Protein AF-A0A8J4ARI1-F1 (afdb_monomer_lite)

Sequence (99 aa):
MRRLDPLQLTILASEPGETADEYFITFRLKRRIKDPEVKGSAPEVDELTERSRFIRTKGRWMYLDSRFIEEEEQRTQKAESGAVPTLEAPAKKGFFNLF

Radius of gyration: 26.67 Å; chains: 1; bounding box: 86×48×48 Å

Secondary structure (DSSP, 8-state):
--EEEEEEEEEEEEEE-SSTTEEEEEEEEEEEEE-SSSTTPPPEEEEEEEEEEEEEETTEEEEEEEEEE--TTSSSTTS--------PPPP--------

InterPro domains:
  IPR048469 YchJ-like, middle NTF2-like domain [PF17775] (4-66)

Organism: NCBI:txid51714

Foldseek 3Di:
DKDKAWDDKAWDDKAADPDPFKIKTKIKTWTWTDDPVDPPDDIDIDIWIKIWMWGADPRDIDTDDIDTDPPDPPVPVPPPPPDDPPDDDDDDDDDDDDD

pLDDT: mean 77.82, std 22.26, range [39.16, 98.5]

Structure (mmCIF, N/CA/C/O backbone):
data_AF-A0A8J4ARI1-F1
#
_entry.id   AF-A0A8J4ARI1-F1
#
loop_
_atom_site.group_PDB
_atom_site.id
_atom_site.type_symbol
_atom_site.label_atom_id
_atom_site.label_alt_id
_atom_site.label_comp_id
_atom_site.label_asym_id
_atom_site.label_entity_id
_atom_site.label_seq_id
_atom_site.pdbx_PDB_ins_code
_atom_site.Cartn_x
_atom_site.Cartn_y
_atom_site.Cartn_z
_atom_site.occupancy
_atom_site.B_iso_or_equiv
_atom_site.auth_seq_id
_atom_site.auth_comp_id
_atom_site.auth_asym_id
_atom_site.auth_atom_id
_atom_site.pdbx_PDB_model_num
ATOM 1 N N . MET A 1 1 ? -2.151 11.788 -19.011 1.00 60.38 1 MET A N 1
ATOM 2 C CA . MET A 1 1 ? -2.212 11.147 -17.657 1.00 60.38 1 MET A CA 1
ATOM 3 C C . MET A 1 1 ? -1.651 9.730 -17.757 1.00 60.38 1 MET A C 1
ATOM 5 O O . MET A 1 1 ? -2.174 8.956 -18.549 1.00 60.38 1 MET A O 1
ATOM 9 N N . ARG A 1 2 ? -0.569 9.387 -17.037 1.00 69.38 2 ARG A N 1
ATOM 10 C CA . ARG A 1 2 ? 0.087 8.066 -17.163 1.00 69.38 2 ARG A CA 1
ATOM 11 C C . ARG A 1 2 ? -0.829 6.951 -16.657 1.00 69.38 2 ARG A C 1
ATOM 13 O O . ARG A 1 2 ? -1.426 7.082 -15.590 1.00 69.38 2 ARG A O 1
ATOM 20 N N . ARG A 1 3 ? -0.930 5.853 -17.410 1.00 76.38 3 ARG A N 1
ATOM 21 C CA . ARG A 1 3 ? -1.682 4.669 -16.986 1.00 76.38 3 ARG A CA 1
ATOM 22 C C . ARG A 1 3 ? -0.791 3.819 -16.084 1.00 76.38 3 ARG A C 1
ATOM 24 O O . ARG A 1 3 ? 0.322 3.470 -16.475 1.00 76.38 3 ARG A O 1
ATOM 31 N N . LEU A 1 4 ? -1.291 3.510 -14.890 1.00 80.06 4 LEU A N 1
ATOM 32 C CA . LEU A 1 4 ? -0.634 2.631 -13.929 1.00 80.06 4 LEU A CA 1
ATOM 33 C C . LEU A 1 4 ? -1.280 1.251 -14.033 1.00 80.06 4 LEU A C 1
ATOM 35 O O . LEU A 1 4 ? -2.435 1.083 -13.649 1.00 80.06 4 LEU A O 1
ATOM 39 N N . ASP A 1 5 ? -0.546 0.280 -14.568 1.00 86.88 5 ASP A N 1
ATOM 40 C CA . ASP A 1 5 ? -1.007 -1.104 -14.663 1.00 86.88 5 ASP A CA 1
ATOM 41 C C . ASP A 1 5 ? -0.336 -1.927 -13.544 1.00 86.88 5 ASP A C 1
ATOM 43 O O . ASP A 1 5 ? 0.867 -2.201 -13.631 1.00 86.88 5 ASP A O 1
ATOM 47 N N . PRO A 1 6 ? -1.055 -2.301 -12.467 1.00 91.50 6 PRO A N 1
ATOM 48 C CA . PRO A 1 6 ? -0.481 -3.093 -11.383 1.00 91.50 6 PRO A CA 1
ATOM 49 C C . PRO A 1 6 ? -0.106 -4.491 -11.889 1.00 91.50 6 PRO A C 1
ATOM 51 O O . PRO A 1 6 ? -0.889 -5.148 -12.571 1.00 91.50 6 PRO A O 1
ATOM 54 N N . LEU A 1 7 ? 1.105 -4.940 -11.557 1.00 94.31 7 LEU A N 1
ATOM 55 C CA . LEU A 1 7 ? 1.632 -6.246 -11.959 1.00 94.31 7 LEU A CA 1
ATOM 56 C C . LEU A 1 7 ? 1.660 -7.227 -10.790 1.00 94.31 7 LEU A C 1
ATOM 58 O O . LEU A 1 7 ? 1.311 -8.392 -10.956 1.00 94.31 7 LEU A O 1
ATOM 62 N N . GLN A 1 8 ? 2.103 -6.766 -9.621 1.00 95.81 8 GLN A N 1
ATOM 63 C CA . GLN A 1 8 ? 2.245 -7.606 -8.438 1.00 95.81 8 GLN A CA 1
ATOM 64 C C . GLN A 1 8 ? 2.126 -6.765 -7.169 1.00 95.81 8 GLN A C 1
ATOM 66 O O . GLN A 1 8 ? 2.694 -5.678 -7.087 1.00 95.81 8 GLN A O 1
ATOM 71 N N . LEU A 1 9 ? 1.421 -7.306 -6.177 1.00 96.56 9 LEU A N 1
ATOM 72 C CA . LEU A 1 9 ? 1.319 -6.761 -4.829 1.00 96.56 9 LEU A CA 1
ATOM 73 C C . LEU A 1 9 ? 1.893 -7.787 -3.848 1.00 96.56 9 LEU A C 1
ATOM 75 O O . LEU A 1 9 ? 1.460 -8.939 -3.846 1.00 96.56 9 LEU A O 1
ATOM 79 N N . THR A 1 10 ? 2.835 -7.365 -3.012 1.00 97.19 10 THR A N 1
ATOM 80 C CA . THR A 1 10 ? 3.439 -8.210 -1.976 1.00 97.19 10 THR A CA 1
ATOM 81 C C . THR A 1 10 ? 3.257 -7.542 -0.623 1.00 97.19 10 THR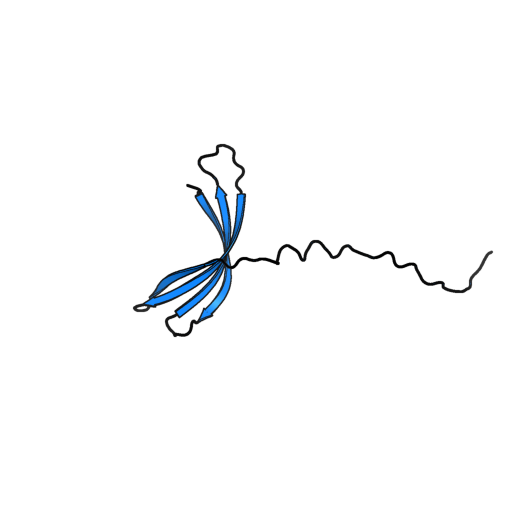 A C 1
ATOM 83 O O . THR A 1 10 ? 3.750 -6.436 -0.417 1.00 97.19 10 THR A O 1
ATOM 86 N N . ILE A 1 11 ? 2.576 -8.208 0.311 1.00 97.25 11 ILE A N 1
ATOM 87 C CA . ILE A 1 11 ? 2.476 -7.727 1.693 1.00 97.25 11 ILE A CA 1
ATOM 88 C C . ILE A 1 11 ? 3.813 -7.975 2.392 1.00 97.25 11 ILE A C 1
ATOM 90 O O . ILE A 1 11 ? 4.296 -9.105 2.415 1.00 97.25 11 ILE A O 1
ATOM 94 N N . LEU A 1 12 ? 4.409 -6.915 2.933 1.00 97.19 12 LEU A N 1
ATOM 95 C CA . LEU A 1 12 ? 5.678 -6.961 3.659 1.00 97.19 12 LEU A CA 1
ATOM 96 C C . 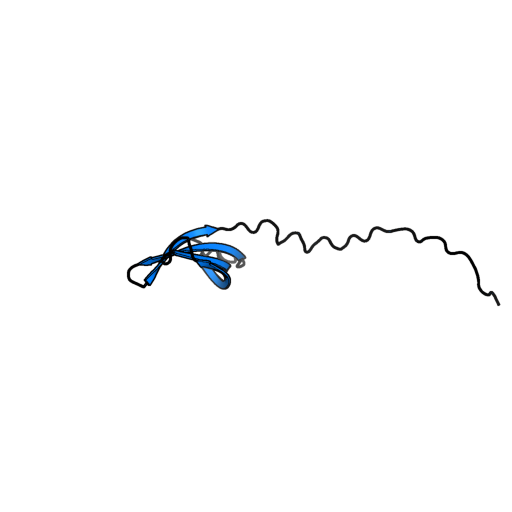LEU A 1 12 ? 5.455 -7.036 5.172 1.00 97.19 12 LEU A C 1
ATOM 98 O O . LEU A 1 12 ? 6.137 -7.794 5.853 1.00 97.19 12 LEU A O 1
ATOM 102 N N . ALA A 1 13 ? 4.499 -6.261 5.692 1.00 97.31 13 ALA A N 1
ATOM 103 C CA . ALA A 1 13 ? 4.164 -6.235 7.112 1.00 97.31 13 ALA A CA 1
ATOM 104 C C . ALA A 1 13 ? 2.678 -5.927 7.336 1.00 97.31 13 ALA A C 1
ATOM 106 O O . ALA A 1 13 ? 2.023 -5.294 6.505 1.00 97.31 13 ALA A O 1
ATOM 107 N N . SER A 1 14 ? 2.169 -6.379 8.480 1.00 97.88 14 SER A N 1
ATOM 108 C CA . SER A 1 14 ? 0.770 -6.286 8.893 1.00 97.88 14 SER A CA 1
ATOM 109 C C . SER A 1 14 ? 0.749 -6.094 10.408 1.00 97.88 14 SER A C 1
ATOM 111 O O . SER A 1 14 ? 1.107 -7.012 11.144 1.00 97.88 14 SER A O 1
ATOM 113 N N . GLU A 1 15 ? 0.397 -4.897 10.875 1.00 97.75 15 GLU A N 1
ATOM 114 C CA . GLU A 1 15 ? 0.566 -4.485 12.274 1.00 97.75 15 GLU A CA 1
ATOM 115 C C . GLU A 1 15 ? -0.710 -3.807 12.799 1.00 97.75 15 GLU A C 1
ATOM 117 O O . GLU A 1 15 ? -1.259 -2.945 12.108 1.00 97.75 15 GLU A O 1
ATOM 122 N N . PRO A 1 16 ? -1.195 -4.143 14.009 1.00 97.94 16 PRO A N 1
ATOM 123 C CA . PRO A 1 16 ? -2.240 -3.353 14.653 1.00 97.94 16 PRO A CA 1
ATOM 124 C C . PRO A 1 16 ? -1.728 -1.948 14.999 1.00 97.94 16 PRO A C 1
ATOM 126 O O . PRO A 1 16 ? -0.533 -1.749 15.220 1.00 97.94 16 PRO A O 1
ATOM 129 N N . GLY A 1 17 ? -2.638 -0.974 15.032 1.00 96.19 17 GLY A N 1
ATOM 130 C CA . GLY A 1 17 ? -2.358 0.369 15.531 1.00 96.19 17 GLY A CA 1
ATOM 131 C C . GLY A 1 17 ? -2.469 0.482 17.050 1.00 96.19 17 GLY A C 1
ATOM 132 O O . GLY A 1 17 ? -2.491 -0.518 17.767 1.00 96.19 17 GLY A O 1
ATOM 133 N N . GLU A 1 18 ? -2.563 1.715 17.547 1.00 96.75 18 GLU A N 1
ATOM 134 C CA . GLU A 1 18 ? -2.705 1.981 18.987 1.00 96.75 18 GLU A CA 1
ATOM 135 C C . GLU A 1 18 ? -4.083 1.558 19.510 1.00 96.75 18 GLU A C 1
ATOM 137 O O . GLU A 1 18 ? -4.250 1.233 20.687 1.00 96.75 18 GLU A O 1
ATOM 142 N N . THR A 1 19 ? -5.080 1.544 18.626 1.00 96.94 19 THR A N 1
ATOM 143 C CA . THR A 1 19 ? -6.452 1.147 18.945 1.00 96.94 19 THR A CA 1
ATOM 144 C C . THR A 1 19 ? -6.823 -0.159 18.248 1.00 96.94 19 THR A C 1
ATOM 146 O O . THR A 1 19 ? -6.296 -0.492 17.188 1.00 96.94 19 THR A O 1
ATOM 149 N N . ALA A 1 20 ? -7.793 -0.890 18.805 1.00 96.62 20 ALA A N 1
ATOM 150 C CA . ALA A 1 20 ? -8.323 -2.112 18.187 1.00 96.62 20 ALA A CA 1
ATOM 151 C C . ALA A 1 20 ? -8.999 -1.865 16.821 1.00 96.62 20 ALA A C 1
ATOM 153 O O . ALA A 1 20 ? -9.190 -2.803 16.044 1.00 96.62 20 ALA A O 1
ATOM 154 N N . ASP A 1 21 ? -9.348 -0.610 16.537 1.00 98.06 21 ASP A N 1
ATOM 155 C CA . ASP A 1 21 ? -9.982 -0.167 15.299 1.00 98.06 21 ASP A CA 1
ATOM 156 C C . ASP A 1 21 ? -8.988 0.502 14.339 1.00 98.06 21 ASP A C 1
ATOM 158 O O . ASP A 1 21 ? -9.399 1.146 13.379 1.00 98.06 21 ASP A O 1
ATOM 162 N N . GLU A 1 22 ? -7.683 0.343 14.557 1.00 98.31 22 GLU A N 1
ATOM 163 C CA . GLU A 1 22 ? -6.629 0.866 13.694 1.00 98.31 22 GLU A CA 1
ATOM 164 C C . GLU A 1 22 ? -5.685 -0.251 13.247 1.00 98.31 22 GLU A C 1
ATOM 166 O O . GLU A 1 22 ? -5.328 -1.144 14.019 1.00 98.31 22 GLU A O 1
ATOM 171 N N . TYR A 1 23 ? -5.263 -0.199 11.986 1.00 98.44 23 TYR A N 1
ATOM 172 C CA . TYR A 1 23 ? -4.371 -1.197 11.419 1.00 98.44 23 TYR A CA 1
ATOM 173 C C . TYR A 1 23 ? -3.460 -0.606 10.343 1.00 98.44 23 TYR A C 1
ATOM 175 O O . TYR A 1 23 ? -3.857 0.291 9.600 1.00 98.44 23 TYR A O 1
ATOM 183 N N . PHE A 1 24 ? -2.248 -1.136 10.226 1.00 98.31 24 PHE A N 1
ATOM 184 C CA . PHE A 1 24 ? -1.256 -0.732 9.239 1.00 98.31 24 PHE A CA 1
ATOM 185 C C . PHE A 1 24 ? -0.856 -1.915 8.364 1.00 98.31 24 PHE A C 1
ATOM 187 O O . PHE A 1 24 ? -0.580 -3.009 8.857 1.00 98.31 24 PHE A O 1
ATOM 194 N N . ILE A 1 25 ? -0.781 -1.679 7.057 1.00 98.31 25 ILE A N 1
ATOM 195 C CA . ILE A 1 25 ? -0.269 -2.653 6.094 1.00 98.31 25 ILE A CA 1
ATOM 196 C C . ILE A 1 25 ? 0.862 -1.993 5.322 1.00 98.31 25 ILE A C 1
ATOM 198 O O . ILE A 1 25 ? 0.658 -0.957 4.690 1.00 98.31 25 ILE A O 1
ATOM 202 N N . THR A 1 26 ? 2.038 -2.610 5.356 1.00 98.12 26 THR A N 1
ATOM 203 C CA . THR A 1 26 ? 3.155 -2.234 4.491 1.00 98.12 26 THR A CA 1
ATOM 204 C C . THR A 1 26 ? 3.219 -3.216 3.335 1.00 98.12 26 THR A C 1
ATOM 206 O O . THR A 1 26 ? 3.279 -4.428 3.557 1.00 98.12 26 THR A O 1
ATOM 209 N N . PHE A 1 27 ? 3.223 -2.724 2.102 1.00 97.25 27 PHE A N 1
ATOM 210 C CA . PHE A 1 27 ? 3.292 -3.557 0.907 1.00 97.25 27 PHE A CA 1
ATOM 211 C C . PHE A 1 27 ? 4.228 -2.970 -0.142 1.00 97.25 27 PHE A C 1
ATOM 213 O O . PHE A 1 27 ? 4.438 -1.761 -0.214 1.00 97.25 27 PHE A O 1
ATOM 220 N N . ARG A 1 28 ? 4.752 -3.851 -0.994 1.00 96.88 28 ARG A N 1
ATOM 221 C CA . ARG A 1 28 ? 5.466 -3.493 -2.217 1.00 96.88 28 ARG A CA 1
ATOM 222 C C . ARG A 1 28 ? 4.539 -3.668 -3.413 1.00 96.88 28 ARG A C 1
ATOM 224 O O . ARG A 1 28 ? 3.968 -4.746 -3.600 1.00 96.88 28 ARG A O 1
ATOM 231 N N . LEU A 1 29 ? 4.402 -2.626 -4.225 1.00 95.25 29 LEU A N 1
ATOM 232 C CA . LEU A 1 29 ? 3.626 -2.628 -5.460 1.00 95.25 29 LEU A CA 1
ATOM 233 C C . LEU A 1 29 ? 4.566 -2.523 -6.660 1.00 95.25 29 LEU A C 1
ATOM 235 O O . LEU A 1 29 ? 5.214 -1.500 -6.874 1.00 95.25 29 LEU A O 1
ATOM 239 N N . LYS A 1 30 ? 4.575 -3.570 -7.483 1.00 94.62 30 LYS A N 1
ATOM 240 C CA . LYS A 1 30 ? 5.198 -3.565 -8.804 1.00 94.62 30 LYS A CA 1
ATOM 241 C C . LYS A 1 30 ? 4.165 -3.154 -9.838 1.00 94.62 30 LYS A C 1
ATOM 243 O O . LYS A 1 30 ? 3.108 -3.782 -9.944 1.00 94.62 30 LYS A O 1
ATOM 248 N N . ARG A 1 31 ? 4.470 -2.133 -10.631 1.00 92.88 31 ARG A N 1
ATOM 249 C CA . ARG A 1 31 ? 3.556 -1.575 -11.632 1.00 92.88 31 ARG A CA 1
ATOM 250 C C . ARG A 1 31 ? 4.271 -1.292 -12.940 1.00 92.88 31 ARG A C 1
ATOM 252 O O . ARG A 1 31 ? 5.446 -0.944 -12.970 1.00 92.88 31 ARG A O 1
ATOM 259 N N . ARG A 1 32 ? 3.536 -1.428 -14.035 1.00 90.81 32 ARG A N 1
ATOM 260 C CA . ARG A 1 32 ? 3.960 -0.964 -15.348 1.00 90.81 32 ARG A CA 1
ATOM 261 C C . ARG A 1 32 ? 3.460 0.458 -15.548 1.00 90.81 32 ARG A C 1
ATOM 263 O O . ARG A 1 32 ? 2.278 0.739 -15.347 1.00 90.81 32 ARG A O 1
ATOM 270 N N . ILE A 1 33 ? 4.361 1.332 -15.964 1.00 86.81 33 ILE A N 1
ATOM 271 C CA . ILE A 1 33 ? 4.071 2.710 -16.329 1.00 86.81 33 ILE A CA 1
ATOM 272 C C . ILE A 1 33 ? 4.099 2.776 -17.850 1.00 86.81 33 ILE A C 1
ATOM 274 O O . ILE A 1 33 ? 5.105 2.465 -18.489 1.00 86.81 33 ILE A O 1
ATOM 278 N N . LYS A 1 34 ? 2.968 3.160 -18.437 1.00 80.38 34 LYS A N 1
ATOM 279 C CA . LYS A 1 34 ? 2.883 3.448 -19.866 1.00 80.38 34 LYS A CA 1
ATOM 280 C C . LYS A 1 34 ? 2.429 4.882 -20.049 1.00 80.38 34 LYS A C 1
ATOM 282 O O . LYS A 1 34 ? 1.382 5.271 -19.523 1.00 80.38 34 LYS A O 1
ATOM 287 N N . ASP A 1 35 ? 3.202 5.647 -20.809 1.00 75.81 35 ASP A N 1
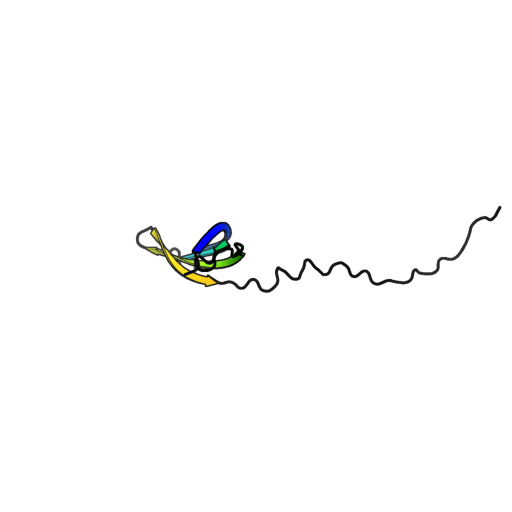ATOM 288 C CA . ASP A 1 35 ? 2.763 6.952 -21.272 1.00 75.81 35 ASP A CA 1
ATOM 289 C C . ASP A 1 35 ? 1.809 6.756 -22.464 1.00 75.81 35 ASP A C 1
ATOM 291 O O . ASP A 1 35 ? 2.229 6.248 -23.509 1.00 75.81 35 ASP A O 1
ATOM 295 N N . PRO A 1 36 ? 0.508 7.069 -22.321 1.00 70.69 36 PRO A N 1
ATOM 296 C CA . PRO A 1 36 ? -0.435 6.897 -23.417 1.00 70.69 36 PRO A CA 1
ATOM 297 C C . PRO A 1 36 ? -0.236 7.926 -24.539 1.00 70.69 36 PRO A C 1
ATOM 299 O O . PRO A 1 36 ? -0.734 7.702 -25.641 1.00 70.69 36 PRO A O 1
ATOM 302 N N . GLU A 1 37 ? 0.469 9.030 -24.282 1.00 76.25 37 GLU A N 1
ATOM 303 C CA . GLU A 1 37 ? 0.639 10.139 -25.227 1.00 76.25 37 GLU A CA 1
ATOM 304 C C . GLU A 1 37 ? 1.868 9.929 -26.131 1.00 76.25 37 GLU A C 1
ATOM 306 O O . GLU A 1 37 ? 1.894 10.401 -27.269 1.00 76.25 37 GLU A O 1
ATOM 311 N N . VAL A 1 38 ? 2.848 9.129 -25.691 1.00 75.25 38 VAL A N 1
ATOM 312 C CA . VAL A 1 38 ? 4.059 8.814 -26.465 1.00 75.25 38 VAL A CA 1
ATOM 313 C C . VAL A 1 38 ? 3.906 7.481 -27.202 1.00 75.25 38 VAL A C 1
ATOM 315 O O . VAL A 1 38 ? 4.124 6.398 -26.646 1.00 75.25 38 VAL A O 1
ATOM 318 N N . LYS A 1 39 ? 3.563 7.547 -28.496 1.00 71.38 39 LYS A N 1
ATOM 319 C CA . LYS A 1 39 ? 3.552 6.374 -29.387 1.00 71.38 39 LYS A CA 1
ATOM 320 C C . LYS A 1 39 ? 4.950 5.752 -29.470 1.00 71.38 39 LYS A C 1
ATOM 322 O O . LYS A 1 39 ? 5.905 6.420 -29.845 1.00 71.38 39 LYS A O 1
ATOM 327 N N . GLY A 1 40 ? 5.044 4.458 -29.163 1.00 72.44 40 GLY A N 1
ATOM 328 C CA . GLY A 1 40 ? 6.297 3.699 -29.231 1.00 72.44 40 GLY A CA 1
ATOM 329 C C . GLY A 1 40 ? 7.178 3.784 -27.982 1.00 72.44 40 GLY A C 1
ATOM 330 O O . GLY A 1 40 ? 8.256 3.199 -27.988 1.00 72.44 40 GLY A O 1
ATOM 331 N N . SER A 1 41 ? 6.733 4.452 -26.909 1.00 72.81 41 SER A N 1
ATOM 332 C CA . SER A 1 41 ? 7.430 4.377 -25.620 1.00 72.81 41 SER A CA 1
ATOM 333 C C . SER A 1 41 ? 7.483 2.928 -25.123 1.00 72.81 41 SER A C 1
ATOM 335 O O . SER A 1 41 ? 6.474 2.210 -25.117 1.00 72.81 41 SER A O 1
ATOM 337 N N . ALA A 1 42 ? 8.679 2.480 -24.737 1.00 75.81 42 ALA A N 1
ATOM 338 C CA . ALA A 1 42 ? 8.837 1.194 -24.079 1.00 75.81 42 ALA A CA 1
ATOM 339 C C . ALA A 1 42 ? 8.141 1.259 -22.707 1.00 75.81 42 ALA A C 1
ATOM 341 O O . ALA A 1 42 ? 8.300 2.251 -21.997 1.00 75.81 42 ALA A O 1
ATOM 342 N N . PRO A 1 43 ? 7.347 0.246 -22.325 1.00 80.38 43 PRO A N 1
ATOM 343 C CA . PRO A 1 43 ? 6.738 0.218 -21.005 1.00 80.38 43 PRO A CA 1
ATOM 344 C C . PRO A 1 43 ? 7.821 0.123 -19.929 1.00 80.38 43 PRO A C 1
ATOM 346 O O . PRO A 1 43 ? 8.627 -0.808 -19.937 1.00 80.38 43 PRO A O 1
ATOM 349 N N . GLU A 1 44 ? 7.798 1.053 -18.982 1.00 86.12 44 GLU A N 1
ATOM 350 C CA . GLU A 1 44 ? 8.693 1.043 -17.827 1.00 86.12 44 GLU A CA 1
ATOM 351 C C . GLU A 1 44 ? 8.066 0.235 -16.690 1.00 86.12 44 GLU A C 1
ATOM 353 O O . GLU A 1 44 ? 6.841 0.163 -16.554 1.00 86.12 44 GLU A O 1
ATOM 358 N N . VAL A 1 45 ? 8.904 -0.404 -15.876 1.00 89.44 45 VAL A N 1
ATOM 359 C CA . VAL A 1 45 ? 8.470 -1.127 -14.677 1.00 89.44 45 VAL A CA 1
ATOM 360 C C . VAL A 1 45 ? 9.053 -0.429 -13.463 1.00 89.44 45 VAL A C 1
ATOM 362 O O . VAL A 1 45 ? 10.263 -0.251 -13.366 1.00 89.44 45 VAL A O 1
ATOM 365 N N . ASP A 1 46 ? 8.165 -0.065 -12.551 1.00 89.25 46 ASP A N 1
ATOM 366 C CA . ASP A 1 46 ? 8.455 0.631 -11.307 1.00 89.25 46 ASP A CA 1
ATOM 367 C C . ASP A 1 46 ? 8.025 -0.241 -10.118 1.00 89.25 46 ASP A C 1
ATOM 369 O O . ASP A 1 46 ? 7.078 -1.032 -10.214 1.00 89.25 46 ASP A O 1
ATOM 373 N N . GLU A 1 47 ? 8.737 -0.106 -9.005 1.00 93.00 47 GLU A N 1
ATOM 374 C CA . GLU A 1 47 ? 8.443 -0.759 -7.733 1.00 93.00 47 GLU A CA 1
ATOM 375 C C . GLU A 1 47 ? 8.462 0.297 -6.633 1.00 93.00 47 GLU A C 1
ATOM 377 O O . GLU A 1 47 ? 9.450 1.007 -6.468 1.00 93.00 47 GLU A O 1
ATOM 382 N N . LEU A 1 48 ? 7.376 0.372 -5.868 1.00 92.75 48 LEU A N 1
ATOM 383 C CA . LEU A 1 48 ? 7.270 1.257 -4.714 1.00 92.75 48 LEU A CA 1
ATOM 384 C C . LEU A 1 48 ? 6.876 0.469 -3.476 1.00 92.75 48 LEU A C 1
ATOM 386 O O . LEU A 1 48 ? 6.160 -0.532 -3.576 1.00 92.75 48 LEU A O 1
ATOM 390 N N . THR A 1 49 ? 7.300 0.962 -2.319 1.00 96.31 49 THR A N 1
ATOM 391 C CA . THR A 1 49 ? 6.880 0.449 -1.019 1.00 96.31 49 THR A CA 1
ATOM 392 C C . THR A 1 49 ? 6.047 1.511 -0.313 1.00 96.31 49 THR A C 1
ATOM 394 O O . THR A 1 49 ? 6.417 2.683 -0.243 1.00 96.31 49 THR A O 1
ATOM 397 N N . GLU A 1 50 ? 4.888 1.104 0.189 1.00 96.19 50 GLU A N 1
ATOM 398 C CA . GLU A 1 50 ? 3.902 1.972 0.826 1.00 96.19 50 GLU A CA 1
ATOM 399 C C . GLU A 1 50 ? 3.477 1.360 2.160 1.00 96.19 50 GLU A C 1
ATOM 401 O O . GLU A 1 50 ? 3.294 0.146 2.260 1.00 96.19 50 GLU A O 1
ATOM 406 N N . ARG A 1 51 ? 3.305 2.203 3.182 1.00 97.62 51 ARG A N 1
ATOM 407 C CA . ARG A 1 51 ? 2.602 1.851 4.420 1.00 97.62 51 ARG A CA 1
ATOM 408 C C . ARG A 1 51 ? 1.284 2.603 4.458 1.00 97.62 51 ARG A C 1
ATOM 410 O O . ARG A 1 51 ? 1.284 3.830 4.573 1.00 97.62 51 ARG A O 1
ATOM 417 N N . SER A 1 52 ? 0.183 1.865 4.399 1.00 98.31 52 SER A N 1
ATOM 418 C CA . SER A 1 52 ? -1.172 2.414 4.446 1.00 98.31 52 SER A CA 1
ATOM 419 C C . SER A 1 52 ? -1.814 2.160 5.805 1.00 98.31 52 SER A C 1
ATOM 421 O O . SER A 1 52 ? -1.587 1.122 6.437 1.00 98.31 52 SER A O 1
ATOM 423 N N . ARG A 1 53 ? -2.634 3.113 6.241 1.00 98.31 53 ARG A N 1
ATOM 424 C CA . ARG A 1 53 ? -3.401 3.079 7.484 1.00 98.31 53 ARG A CA 1
ATOM 425 C C . ARG A 1 53 ? -4.867 2.799 7.190 1.00 98.31 53 ARG A C 1
ATOM 427 O O . ARG A 1 53 ? -5.474 3.404 6.305 1.00 98.31 53 ARG A O 1
ATOM 434 N N . PHE A 1 54 ? -5.445 1.911 7.982 1.00 98.50 54 PHE A N 1
ATOM 435 C CA . PHE A 1 54 ? -6.844 1.529 7.918 1.00 98.50 54 PHE A CA 1
ATOM 436 C C . PHE A 1 54 ? -7.509 1.775 9.264 1.00 98.50 54 PHE A C 1
ATOM 438 O O . PHE A 1 54 ? -6.921 1.518 10.313 1.00 98.50 54 PHE A O 1
ATOM 445 N N . ILE A 1 55 ? -8.757 2.233 9.218 1.00 98.25 55 ILE A N 1
ATOM 446 C CA . ILE A 1 55 ? -9.601 2.407 10.400 1.00 98.25 55 ILE A CA 1
ATOM 447 C C . ILE A 1 55 ? -10.853 1.546 10.285 1.00 98.25 55 ILE A C 1
ATOM 449 O O . ILE A 1 55 ? -11.399 1.369 9.192 1.00 98.25 55 ILE A O 1
ATOM 453 N N . ARG A 1 56 ? -11.330 1.004 11.402 1.00 98.19 56 ARG A N 1
ATOM 454 C CA . ARG A 1 56 ? -12.550 0.207 11.449 1.00 98.19 56 ARG A CA 1
ATOM 455 C C . ARG A 1 56 ? -13.720 1.061 11.908 1.00 98.19 56 ARG A C 1
ATOM 457 O O . ARG A 1 56 ? -13.752 1.558 13.025 1.00 98.19 56 ARG A O 1
ATOM 464 N N . THR A 1 57 ? -14.739 1.164 11.063 1.00 96.75 57 THR A N 1
ATOM 465 C CA . THR A 1 57 ? -15.965 1.907 11.372 1.00 96.75 57 THR A CA 1
ATOM 466 C C . THR A 1 57 ? -17.173 1.030 11.086 1.00 96.75 57 THR A C 1
ATOM 468 O O . THR A 1 57 ? -17.318 0.489 9.988 1.00 96.75 57 THR A O 1
ATOM 471 N N . LYS A 1 58 ? -18.059 0.866 12.079 1.00 96.19 58 LYS A N 1
ATOM 472 C CA . LYS A 1 58 ? -19.273 0.026 11.976 1.00 96.19 58 LYS A CA 1
ATOM 473 C C . LYS A 1 58 ? -18.964 -1.391 11.454 1.00 96.19 58 LYS A C 1
ATOM 475 O O . LYS A 1 58 ? -19.671 -1.928 10.603 1.00 96.19 58 LYS A O 1
ATOM 480 N N . GLY A 1 59 ? -17.859 -1.968 11.932 1.00 96.06 59 GLY A N 1
ATOM 481 C CA . GLY A 1 59 ? -17.421 -3.322 11.594 1.00 96.06 59 GLY A CA 1
ATOM 482 C C . GLY A 1 59 ? -16.647 -3.473 10.279 1.00 96.06 59 GLY A C 1
ATOM 483 O O . GLY A 1 59 ? -16.156 -4.575 10.032 1.00 96.06 59 GLY A O 1
ATOM 484 N N . ARG A 1 60 ? -16.476 -2.414 9.474 1.00 97.75 60 ARG A N 1
ATOM 485 C CA . ARG A 1 60 ? -15.765 -2.456 8.181 1.00 97.75 60 ARG A CA 1
ATOM 486 C C . ARG A 1 60 ? -14.448 -1.692 8.242 1.00 97.75 60 ARG A C 1
ATOM 488 O O . ARG A 1 60 ? -14.408 -0.611 8.820 1.00 97.75 60 ARG A O 1
ATOM 495 N N . TRP A 1 61 ? -13.408 -2.238 7.619 1.00 97.94 61 TRP A N 1
ATOM 496 C CA . TRP A 1 61 ? -12.127 -1.555 7.446 1.00 97.94 61 TRP A CA 1
ATOM 497 C C . TRP A 1 61 ? -12.193 -0.582 6.273 1.00 97.94 61 TRP A C 1
ATOM 499 O O . TRP A 1 61 ? -12.661 -0.937 5.192 1.00 97.94 61 TRP A O 1
ATOM 509 N N . MET A 1 62 ? -11.719 0.634 6.502 1.00 97.94 62 MET A N 1
ATOM 510 C CA . MET A 1 62 ? -11.678 1.719 5.534 1.00 97.94 62 MET A CA 1
ATOM 511 C C . MET A 1 62 ? -10.240 2.206 5.415 1.00 97.94 62 MET A C 1
ATOM 513 O O . MET A 1 62 ? -9.575 2.407 6.429 1.00 97.94 62 MET A O 1
ATOM 517 N N . TYR A 1 63 ? -9.774 2.403 4.185 1.00 97.69 63 TYR A N 1
ATOM 518 C CA . TYR A 1 63 ? -8.522 3.112 3.934 1.00 97.69 63 TYR A CA 1
ATOM 519 C C . TYR A 1 63 ? -8.641 4.556 4.438 1.00 97.69 63 TYR A C 1
ATOM 521 O O . TYR A 1 63 ? -9.663 5.201 4.188 1.00 97.69 63 TYR A O 1
ATOM 529 N N . LEU A 1 64 ? -7.612 5.045 5.133 1.00 97.12 64 LEU A N 1
ATOM 530 C CA . LEU A 1 64 ? -7.551 6.418 5.627 1.00 97.12 64 LEU A CA 1
ATOM 531 C C . LEU A 1 64 ? -6.478 7.228 4.893 1.00 97.12 64 LEU A C 1
ATOM 533 O O . LEU A 1 64 ? -6.805 8.187 4.198 1.00 97.12 64 LEU A O 1
ATOM 537 N N . ASP A 1 65 ? -5.215 6.832 5.037 1.00 97.75 65 ASP A N 1
ATOM 538 C CA . ASP A 1 65 ? -4.060 7.501 4.439 1.00 97.75 65 ASP A CA 1
ATOM 539 C C . ASP A 1 65 ? -2.909 6.517 4.177 1.00 97.75 65 ASP A C 1
ATOM 541 O O . ASP A 1 65 ? -2.978 5.327 4.514 1.00 97.75 65 ASP A O 1
ATOM 545 N N . SER A 1 66 ? -1.850 7.009 3.534 1.00 96.62 66 SER A N 1
ATOM 546 C CA . SER A 1 66 ? -0.620 6.256 3.346 1.00 96.62 66 SER A CA 1
ATOM 547 C C . SER A 1 66 ? 0.603 7.146 3.201 1.00 96.62 66 SER A C 1
ATOM 549 O O . SER A 1 66 ? 0.513 8.352 2.957 1.00 96.62 66 SER A O 1
ATOM 551 N N . ARG A 1 67 ? 1.770 6.524 3.368 1.00 95.69 67 ARG A N 1
ATOM 552 C CA . ARG A 1 67 ? 3.071 7.134 3.109 1.00 95.69 67 ARG A CA 1
ATOM 553 C C . ARG A 1 67 ? 3.953 6.176 2.322 1.00 95.69 67 ARG A C 1
ATOM 555 O O . ARG A 1 67 ? 3.973 4.974 2.604 1.00 95.69 67 ARG A O 1
ATOM 562 N N . PHE A 1 68 ? 4.709 6.718 1.375 1.00 94.31 68 PHE A N 1
ATOM 563 C CA . PHE A 1 68 ? 5.775 5.968 0.725 1.00 94.31 68 PHE A CA 1
ATOM 564 C C . PHE A 1 68 ? 6.924 5.762 1.706 1.00 94.31 68 PHE A C 1
ATOM 566 O O . PHE A 1 68 ? 7.250 6.646 2.498 1.00 94.31 68 PHE A O 1
ATOM 573 N N . ILE A 1 69 ? 7.503 4.570 1.667 1.00 91.81 69 ILE A N 1
ATOM 574 C CA . ILE A 1 69 ? 8.744 4.261 2.360 1.00 91.81 69 ILE A CA 1
ATOM 575 C C . ILE A 1 69 ? 9.801 4.217 1.269 1.00 91.81 69 ILE A C 1
ATOM 577 O O . ILE A 1 69 ? 9.779 3.322 0.422 1.00 91.81 69 ILE A O 1
ATOM 581 N N . GLU A 1 70 ? 10.678 5.216 1.252 1.00 75.25 70 GLU A N 1
ATOM 582 C CA . GLU A 1 70 ? 11.831 5.209 0.362 1.00 75.25 70 GLU A CA 1
ATOM 583 C C . GLU A 1 70 ? 12.738 4.052 0.790 1.00 75.25 70 GLU A C 1
ATOM 585 O O . GLU A 1 70 ? 13.328 4.064 1.868 1.00 75.25 70 GLU A O 1
ATOM 590 N N . GLU A 1 71 ? 12.802 3.006 -0.037 1.00 60.62 71 GLU A N 1
ATOM 591 C CA . GLU A 1 71 ? 13.837 1.976 0.058 1.00 60.62 71 GLU A CA 1
ATOM 592 C C . GLU A 1 71 ? 15.159 2.568 -0.460 1.00 60.62 71 GLU A C 1
ATOM 594 O O . GLU A 1 71 ? 15.704 2.130 -1.476 1.00 60.62 71 GLU A O 1
ATOM 599 N N . GLU A 1 72 ? 15.684 3.593 0.214 1.00 47.12 72 GLU A N 1
ATOM 600 C CA . GLU A 1 72 ? 17.120 3.837 0.155 1.00 47.12 72 GLU A CA 1
ATOM 601 C C . GLU A 1 72 ? 17.801 2.565 0.714 1.00 47.12 72 GLU A C 1
ATOM 603 O O . GLU A 1 72 ? 17.389 2.025 1.736 1.00 47.12 72 GLU A O 1
ATOM 608 N N . GLU A 1 73 ? 18.815 2.043 0.015 1.00 44.28 73 GLU A N 1
ATOM 609 C CA . GLU A 1 73 ? 19.769 1.012 0.487 1.00 44.28 73 GLU A CA 1
ATOM 610 C C . GLU A 1 73 ? 19.550 -0.496 0.216 1.00 44.28 73 GLU A C 1
ATOM 612 O O . GLU A 1 73 ? 20.420 -1.278 0.595 1.00 44.28 73 GLU A O 1
ATOM 617 N N . GLN A 1 74 ? 18.539 -0.982 -0.521 1.00 44.72 74 GLN A N 1
ATOM 618 C CA . GLN A 1 74 ? 18.540 -2.420 -0.925 1.00 44.72 74 GLN A CA 1
ATOM 619 C C . GLN A 1 74 ? 19.147 -2.725 -2.304 1.00 44.72 74 GLN A C 1
ATOM 621 O O . GLN A 1 74 ? 19.323 -3.894 -2.655 1.00 44.72 74 GLN A O 1
ATOM 626 N N . ARG A 1 75 ? 19.543 -1.709 -3.085 1.00 43.72 75 ARG A N 1
ATOM 627 C CA . ARG A 1 75 ? 20.199 -1.917 -4.394 1.00 43.72 75 ARG A CA 1
ATOM 628 C C . ARG A 1 75 ? 21.731 -1.851 -4.369 1.00 43.72 75 ARG A C 1
ATOM 630 O O . ARG A 1 75 ? 22.344 -2.284 -5.340 1.00 43.72 75 ARG A O 1
ATOM 637 N N . THR A 1 76 ? 22.360 -1.413 -3.278 1.00 39.16 76 THR A N 1
ATOM 638 C CA . THR A 1 76 ? 23.826 -1.225 -3.219 1.00 39.16 76 THR A CA 1
ATOM 639 C C . THR A 1 76 ? 24.613 -2.411 -2.648 1.00 39.16 76 THR A C 1
ATOM 641 O O . THR A 1 76 ? 25.819 -2.470 -2.836 1.00 39.16 76 THR A O 1
ATOM 644 N N . GLN A 1 77 ? 23.980 -3.421 -2.038 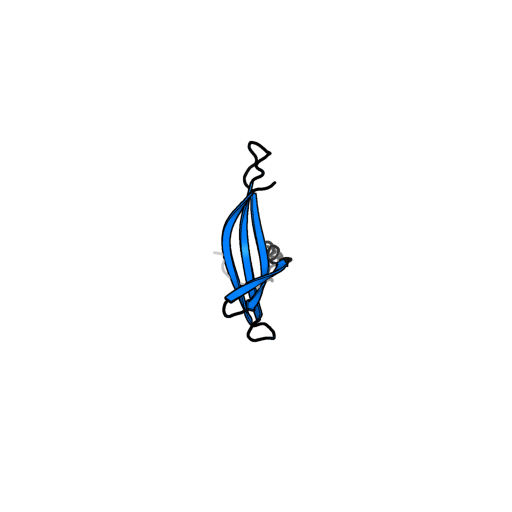1.00 40.25 77 GLN A N 1
ATOM 645 C CA . GLN A 1 77 ? 24.712 -4.552 -1.425 1.00 40.25 77 GLN A CA 1
ATOM 646 C C . GLN A 1 77 ? 24.922 -5.780 -2.333 1.00 40.25 77 GLN A C 1
ATOM 648 O O . GLN A 1 77 ? 25.373 -6.823 -1.866 1.00 40.25 77 GLN A O 1
ATOM 653 N N . LYS A 1 78 ? 24.627 -5.695 -3.639 1.00 43.59 78 LYS A N 1
ATOM 654 C CA . LYS A 1 78 ? 24.871 -6.806 -4.588 1.00 43.59 78 LYS A CA 1
ATOM 655 C C . LYS A 1 78 ? 25.958 -6.555 -5.630 1.00 43.59 78 LYS A C 1
ATOM 657 O O . LYS A 1 78 ? 26.167 -7.410 -6.487 1.00 43.59 78 LYS A O 1
ATOM 662 N N . ALA A 1 79 ? 26.666 -5.433 -5.544 1.00 43.16 79 ALA A N 1
ATOM 663 C CA . ALA A 1 79 ? 27.707 -5.076 -6.499 1.00 43.16 79 ALA A CA 1
ATOM 664 C C . ALA A 1 79 ? 29.034 -4.702 -5.832 1.00 43.16 79 ALA A C 1
ATOM 666 O O . ALA A 1 79 ? 29.745 -3.884 -6.377 1.00 43.16 79 ALA A O 1
ATOM 667 N N . GLU A 1 80 ? 29.396 -5.288 -4.688 1.00 41.34 80 GLU A N 1
ATOM 668 C CA . GLU A 1 80 ? 30.737 -5.089 -4.112 1.00 41.34 80 GLU A CA 1
ATOM 669 C C . GLU A 1 80 ? 31.104 -6.250 -3.169 1.00 41.34 80 GLU A C 1
ATOM 671 O O . GLU A 1 80 ? 31.269 -6.131 -1.962 1.00 41.34 80 GLU A O 1
ATOM 676 N N . SER A 1 81 ? 31.194 -7.454 -3.733 1.00 40.88 81 SER A N 1
ATOM 677 C CA . SER A 1 81 ? 31.897 -8.589 -3.101 1.00 40.88 81 SER A CA 1
ATOM 678 C C . SER A 1 81 ? 32.891 -9.217 -4.078 1.00 40.88 81 SER A C 1
ATOM 680 O O . SER A 1 81 ? 33.149 -10.416 -4.057 1.00 40.88 81 SER A O 1
ATOM 682 N N . GLY A 1 82 ? 33.423 -8.381 -4.972 1.00 41.16 82 GLY A N 1
ATOM 683 C CA . GLY A 1 82 ? 34.442 -8.710 -5.960 1.00 41.16 82 GLY A CA 1
ATOM 684 C C . GLY A 1 82 ? 35.658 -7.804 -5.807 1.00 41.16 82 GLY A C 1
ATOM 685 O O . GLY A 1 82 ? 36.113 -7.225 -6.782 1.00 41.16 82 GLY A O 1
ATOM 686 N N . ALA A 1 83 ? 36.163 -7.650 -4.585 1.00 42.47 83 ALA A N 1
ATOM 687 C CA . ALA A 1 83 ? 37.482 -7.086 -4.336 1.00 42.47 83 ALA A CA 1
ATOM 688 C C . ALA A 1 83 ? 38.286 -8.128 -3.558 1.00 42.47 83 ALA A C 1
ATOM 690 O O . ALA A 1 83 ? 38.260 -8.171 -2.332 1.00 42.47 83 ALA A O 1
ATOM 691 N N . VAL A 1 84 ? 38.957 -9.018 -4.289 1.00 45.09 84 VAL A N 1
ATOM 692 C CA . VAL A 1 84 ? 40.061 -9.796 -3.726 1.00 45.09 84 VAL A CA 1
ATOM 693 C C . VAL A 1 84 ? 41.279 -8.873 -3.779 1.00 45.09 84 VAL A C 1
ATOM 695 O O . VAL A 1 84 ? 41.736 -8.569 -4.883 1.00 45.09 84 VAL A O 1
ATOM 698 N N . PRO A 1 85 ? 41.809 -8.378 -2.649 1.00 42.06 85 PRO A N 1
ATOM 699 C CA . PRO A 1 85 ? 43.128 -7.776 -2.659 1.00 42.06 85 PRO A CA 1
ATOM 700 C C . PRO A 1 85 ? 44.143 -8.885 -2.945 1.00 42.06 85 PRO A C 1
ATOM 702 O O . PRO A 1 85 ? 44.166 -9.914 -2.267 1.00 42.06 85 PRO A O 1
ATOM 705 N N . THR A 1 86 ? 44.975 -8.680 -3.964 1.00 49.22 86 THR A N 1
ATOM 706 C CA . THR A 1 86 ? 46.203 -9.444 -4.184 1.00 49.22 86 THR A CA 1
ATOM 707 C C . THR A 1 86 ? 47.058 -9.342 -2.922 1.00 49.22 86 THR A C 1
ATOM 709 O O . THR A 1 86 ? 47.728 -8.338 -2.698 1.00 49.22 86 THR A O 1
ATOM 712 N N . LEU A 1 87 ? 47.000 -10.369 -2.077 1.00 43.78 87 LEU A N 1
ATOM 713 C CA . LEU A 1 87 ? 47.939 -10.578 -0.985 1.00 43.78 87 LEU A CA 1
ATOM 714 C C . LEU A 1 87 ? 49.014 -11.540 -1.483 1.00 43.78 87 LEU A C 1
ATOM 716 O O . LEU A 1 87 ? 48.735 -12.692 -1.820 1.00 43.78 87 LEU A O 1
ATOM 720 N N . GLU A 1 88 ? 50.236 -11.021 -1.563 1.00 50.47 88 GLU A N 1
ATOM 721 C CA . GLU A 1 88 ? 51.459 -11.776 -1.803 1.00 50.47 88 GLU A CA 1
ATOM 722 C C . GLU A 1 88 ? 51.532 -13.003 -0.883 1.00 50.47 88 GLU A C 1
ATOM 724 O O . GLU A 1 88 ? 51.295 -12.933 0.326 1.00 50.47 88 GLU A O 1
ATOM 729 N N . ALA A 1 89 ? 51.847 -14.153 -1.476 1.00 47.78 89 ALA A N 1
ATOM 730 C CA . ALA A 1 89 ? 51.964 -15.419 -0.769 1.00 47.78 89 ALA A CA 1
ATOM 731 C C . ALA A 1 89 ? 53.193 -15.430 0.167 1.00 47.78 89 ALA A C 1
ATOM 733 O O . ALA A 1 89 ? 54.266 -14.963 -0.222 1.00 47.78 89 ALA A O 1
ATOM 734 N N . PRO A 1 90 ? 53.095 -16.018 1.375 1.00 49.38 90 PRO A N 1
ATOM 735 C CA . PRO A 1 90 ? 54.232 -16.136 2.275 1.00 49.38 90 PRO A CA 1
ATOM 736 C C . PRO A 1 90 ? 55.209 -17.220 1.803 1.00 49.38 90 PRO A C 1
ATOM 738 O O . PRO A 1 90 ? 54.818 -18.314 1.386 1.00 49.38 90 PRO A O 1
ATOM 741 N N . ALA A 1 91 ? 56.501 -16.920 1.937 1.00 51.59 91 ALA A N 1
ATOM 742 C CA . ALA A 1 91 ? 57.605 -17.835 1.691 1.00 51.59 91 ALA A CA 1
ATOM 743 C C . ALA A 1 91 ? 57.443 -19.156 2.468 1.00 51.59 91 ALA A C 1
ATOM 745 O O . ALA A 1 91 ? 57.366 -19.165 3.699 1.00 51.59 91 ALA A O 1
ATOM 746 N N . LYS A 1 92 ? 57.477 -20.289 1.756 1.00 45.75 92 LYS A N 1
ATOM 747 C CA . LYS A 1 92 ? 57.695 -21.615 2.348 1.00 45.75 92 LYS A CA 1
ATOM 748 C C . LYS A 1 92 ? 59.049 -22.167 1.919 1.00 45.75 92 LYS A C 1
ATOM 750 O O . LYS A 1 92 ? 59.330 -22.356 0.741 1.00 45.75 92 LYS A O 1
ATOM 755 N N . LYS A 1 93 ? 59.875 -22.427 2.933 1.00 45.75 93 LYS A N 1
ATOM 756 C CA . LYS A 1 93 ? 61.100 -23.223 2.880 1.00 45.75 93 LYS A CA 1
ATOM 757 C C . LYS A 1 93 ? 60.799 -24.651 2.396 1.00 45.75 93 LYS A C 1
ATOM 759 O O . LYS A 1 93 ? 59.957 -25.309 2.992 1.00 45.75 93 LYS A O 1
ATOM 764 N N . GLY A 1 94 ? 61.608 -25.125 1.446 1.00 48.22 94 GLY A N 1
ATOM 765 C CA . GLY A 1 94 ? 62.318 -26.407 1.540 1.00 48.22 94 GLY A CA 1
ATOM 766 C C . GLY A 1 94 ? 61.644 -27.693 1.034 1.00 48.22 94 GLY A C 1
ATOM 767 O O . GLY A 1 94 ? 60.559 -28.049 1.473 1.00 48.22 94 GLY A O 1
ATOM 768 N N . PHE A 1 95 ? 62.448 -28.430 0.251 1.00 51.72 95 PHE A N 1
ATOM 769 C CA . PHE A 1 95 ? 62.422 -29.868 -0.077 1.00 51.72 95 PHE A CA 1
ATOM 770 C C . PHE A 1 95 ? 61.385 -30.366 -1.105 1.00 51.72 95 PHE A C 1
ATOM 772 O O . PHE A 1 95 ? 60.205 -30.462 -0.802 1.00 51.72 95 PHE A O 1
ATOM 779 N N . P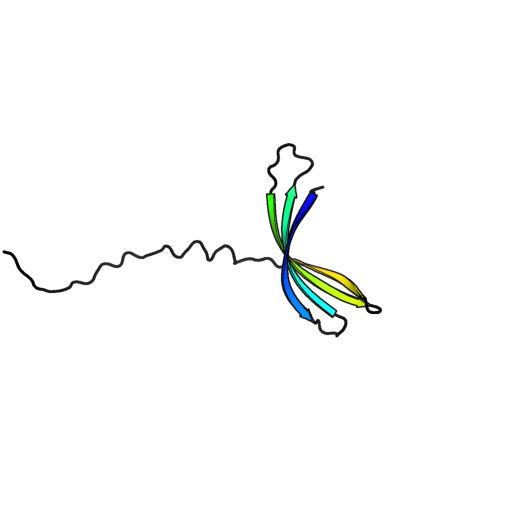HE A 1 96 ? 61.831 -30.745 -2.317 1.00 47.41 96 PHE A N 1
ATOM 780 C CA . PHE A 1 96 ? 62.119 -32.143 -2.715 1.00 47.41 96 PHE A CA 1
ATOM 781 C C . PHE A 1 96 ? 62.511 -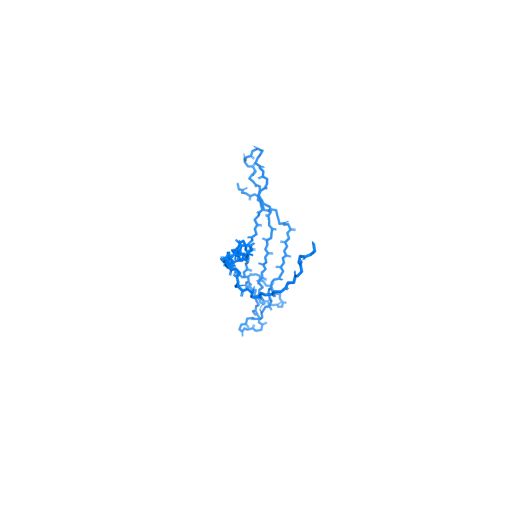32.276 -4.212 1.00 47.41 96 PHE A C 1
ATOM 783 O O . PHE A 1 96 ? 61.883 -31.683 -5.080 1.00 47.41 96 PHE A O 1
ATOM 790 N N . ASN A 1 97 ? 63.529 -33.116 -4.447 1.00 41.78 97 ASN A N 1
ATOM 791 C CA . ASN A 1 97 ? 63.872 -33.941 -5.623 1.00 41.78 97 ASN A CA 1
ATOM 792 C C . ASN A 1 97 ? 64.016 -33.336 -7.035 1.00 41.78 97 ASN A C 1
ATOM 794 O O . ASN A 1 97 ? 63.039 -33.126 -7.745 1.00 41.78 97 ASN A O 1
ATOM 798 N N . LEU A 1 98 ? 65.273 -33.282 -7.494 1.00 44.69 98 LEU A N 1
ATOM 799 C CA . LEU A 1 98 ? 65.663 -33.394 -8.903 1.00 44.69 98 LEU A CA 1
ATOM 800 C C . LEU A 1 98 ? 66.363 -34.747 -9.102 1.00 44.69 98 LEU A C 1
ATOM 802 O O . LEU A 1 98 ? 67.460 -34.961 -8.583 1.00 44.69 98 LEU A O 1
ATOM 806 N N . PHE A 1 99 ? 65.678 -35.640 -9.813 1.00 50.28 99 PHE A N 1
ATOM 807 C CA . PHE A 1 99 ? 66.288 -36.546 -10.782 1.00 50.28 99 PHE A CA 1
ATOM 808 C C . PHE A 1 99 ? 66.139 -35.892 -12.156 1.00 50.28 99 PHE A C 1
ATOM 810 O O . PHE A 1 99 ? 65.098 -35.219 -12.352 1.00 50.28 99 PHE A O 1
#